Protein AF-A0A844WW85-F1 (afdb_monomer_lite)

Foldseek 3Di:
DPPPVLVVVLVVLVVLVVVLLVCVLCLVCCVVCVVDDPVVSVVVNVVSVVVSVVCCPPPSNVVVVVCCVVPNDQPVVLVVLLVVLQVQLVCLVPVPDCCVVVVDDPVCSVVSNSVSSVSSVVSVVVRVVVVVVVVVVVVVD

Radius of gyration: 18.21 Å; chains: 1; bounding box: 42×26×52 Å

Sequence (141 aa):
MAEHPNLYKFWIWTIFWWLMLFGRGISWGRDFFPEVPRFYYKIIASFLIALPILSIFLPTIRQEIVRRYKFEKIPVWHIFLAFLFLGIADIAEHRRIGHELLVITRDRKDLIEELMEIPCLLCLALTTFYMQKNEQKKENL

pLDDT: mean 81.4, std 11.29, range [45.72, 92.75]

Structure (mmCIF, N/CA/C/O backbone):
data_AF-A0A844WW85-F1
#
_entry.id   AF-A0A844WW85-F1
#
loop_
_atom_site.group_PDB
_atom_site.id
_atom_site.type_s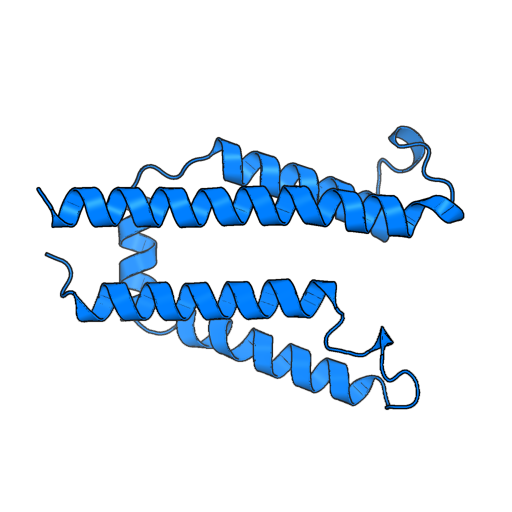ymbol
_atom_site.label_atom_id
_atom_site.label_alt_id
_atom_site.label_comp_id
_atom_site.label_asym_id
_atom_site.label_entity_id
_atom_site.label_seq_id
_atom_site.pdbx_PDB_ins_code
_atom_site.Cartn_x
_atom_site.Cartn_y
_atom_site.Cartn_z
_atom_site.occupancy
_atom_site.B_iso_or_equiv
_atom_site.auth_seq_id
_atom_site.auth_comp_id
_atom_site.auth_asym_id
_atom_site.auth_atom_id
_atom_site.pdbx_PDB_model_num
ATOM 1 N N . MET A 1 1 ? -14.712 -1.862 24.976 1.00 45.72 1 MET A N 1
ATOM 2 C CA . MET A 1 1 ? -13.361 -1.315 24.746 1.00 45.72 1 MET A CA 1
ATOM 3 C C . MET A 1 1 ? -12.581 -2.384 24.010 1.00 45.72 1 MET A C 1
ATOM 5 O O . MET A 1 1 ? -12.500 -3.485 24.535 1.00 45.72 1 MET A O 1
ATOM 9 N N . ALA A 1 2 ? -12.126 -2.137 22.779 1.00 51.62 2 ALA A N 1
ATOM 10 C CA . ALA A 1 2 ? -11.165 -3.053 22.168 1.00 51.62 2 ALA A CA 1
ATOM 11 C C . ALA A 1 2 ? -9.932 -3.053 23.077 1.00 51.62 2 ALA A C 1
ATOM 13 O O . ALA A 1 2 ? -9.466 -1.979 23.448 1.00 51.62 2 ALA A O 1
ATOM 14 N N . GLU A 1 3 ? -9.466 -4.221 23.516 1.00 60.56 3 GLU A N 1
ATOM 15 C CA . GLU A 1 3 ? -8.242 -4.291 24.311 1.00 60.56 3 GLU A CA 1
ATOM 16 C C . GLU A 1 3 ? -7.126 -3.587 23.521 1.00 60.56 3 GLU A C 1
ATOM 18 O O . GLU A 1 3 ? -6.813 -4.012 22.407 1.00 60.56 3 GLU A O 1
ATOM 23 N N . HIS A 1 4 ? -6.543 -2.513 24.070 1.00 62.62 4 HIS A N 1
ATOM 24 C CA . HIS A 1 4 ? -5.432 -1.747 23.479 1.00 62.62 4 HIS A CA 1
ATOM 25 C C . HIS A 1 4 ? -4.385 -2.579 22.697 1.00 62.62 4 HIS A C 1
ATOM 27 O O . HIS A 1 4 ? -3.977 -2.138 21.617 1.00 62.62 4 HIS A O 1
ATOM 33 N N . PRO A 1 5 ? -3.959 -3.788 23.136 1.00 67.00 5 PRO A N 1
ATOM 34 C CA . PRO A 1 5 ? -3.046 -4.629 22.352 1.00 67.00 5 PRO A CA 1
ATOM 35 C C . PRO A 1 5 ? -3.540 -5.005 20.944 1.00 67.00 5 PRO A C 1
ATOM 37 O O . PRO A 1 5 ? -2.719 -5.211 20.050 1.00 67.00 5 PRO A O 1
ATOM 40 N N . ASN A 1 6 ? -4.850 -5.099 20.709 1.00 77.00 6 ASN A N 1
ATOM 41 C CA . ASN A 1 6 ? -5.409 -5.468 19.404 1.00 77.00 6 ASN A CA 1
ATOM 42 C C . ASN A 1 6 ? -5.351 -4.308 18.398 1.00 77.00 6 ASN A C 1
ATOM 44 O O . ASN A 1 6 ? -5.116 -4.540 17.210 1.00 77.00 6 ASN A O 1
ATOM 48 N N . LEU A 1 7 ? -5.461 -3.066 18.880 1.00 80.56 7 LEU A N 1
ATOM 49 C CA . LEU A 1 7 ? -5.313 -1.860 18.063 1.00 80.56 7 LEU A CA 1
ATOM 50 C C . LEU A 1 7 ? -3.877 -1.698 17.561 1.00 80.56 7 LEU A C 1
ATOM 52 O O . LEU A 1 7 ? -3.651 -1.501 16.369 1.00 80.56 7 LEU A O 1
ATOM 56 N N . TYR A 1 8 ? -2.895 -1.856 18.451 1.00 84.75 8 TYR A N 1
ATOM 57 C CA . TYR A 1 8 ? -1.481 -1.754 18.084 1.00 84.75 8 TYR A CA 1
ATOM 58 C C . TYR A 1 8 ? -1.075 -2.809 17.043 1.00 84.75 8 TYR A C 1
ATOM 60 O O . TYR A 1 8 ? -0.402 -2.491 16.062 1.00 84.75 8 TYR A O 1
ATOM 68 N N . LYS A 1 9 ? -1.561 -4.051 17.191 1.00 87.69 9 LYS A N 1
ATOM 69 C CA . LYS A 1 9 ? -1.347 -5.127 16.206 1.00 87.69 9 LYS A CA 1
ATOM 70 C C . LYS A 1 9 ? -1.904 -4.771 14.824 1.00 87.69 9 LYS A C 1
ATOM 72 O O . LYS A 1 9 ? -1.250 -5.046 13.82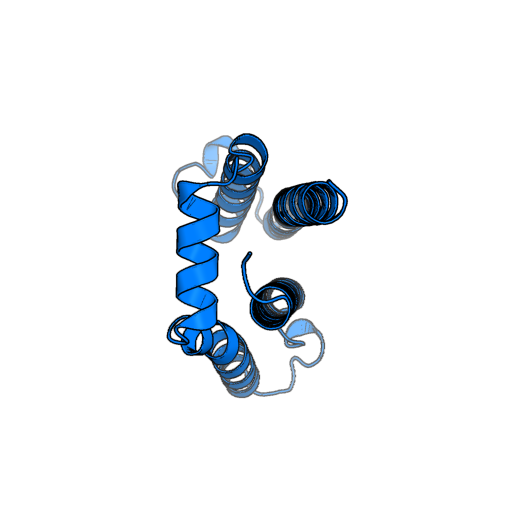0 1.00 87.69 9 LYS A O 1
ATOM 77 N N . PHE A 1 10 ? -3.077 -4.138 14.762 1.00 89.75 10 PHE A N 1
ATOM 78 C CA . PHE A 1 10 ? -3.671 -3.678 13.504 1.00 89.75 10 PHE A CA 1
ATOM 79 C C . PHE A 1 10 ? -2.845 -2.568 12.833 1.00 89.75 10 PHE A C 1
ATOM 81 O O . PHE A 1 10 ? -2.639 -2.593 11.618 1.00 89.75 10 PHE A O 1
ATOM 88 N N . TRP A 1 11 ? -2.320 -1.614 13.603 1.00 90.69 11 TRP A N 1
ATOM 89 C CA . TRP A 1 11 ? -1.488 -0.543 13.050 1.00 90.69 11 TRP A CA 1
ATOM 90 C C . TRP A 1 11 ? -0.107 -1.028 12.611 1.00 90.69 11 TRP A C 1
ATOM 92 O O . TRP A 1 11 ? 0.352 -0.619 11.548 1.00 90.69 11 TRP A O 1
ATOM 102 N N . ILE A 1 12 ? 0.514 -1.971 13.331 1.00 90.06 12 ILE A N 1
ATOM 103 C CA . ILE A 1 12 ? 1.720 -2.663 12.843 1.00 90.06 12 ILE A CA 1
ATOM 104 C C . ILE A 1 12 ? 1.432 -3.354 11.510 1.00 90.06 12 ILE A C 1
ATOM 106 O O . ILE A 1 12 ? 2.190 -3.202 10.554 1.00 90.06 12 ILE A O 1
ATOM 110 N N . TRP A 1 13 ? 0.324 -4.090 11.424 1.00 92.00 13 TRP A N 1
ATOM 111 C CA . TRP A 1 13 ? -0.094 -4.734 10.181 1.00 92.00 13 TRP A CA 1
ATOM 112 C C . TRP A 1 13 ? -0.281 -3.718 9.043 1.00 92.00 13 TRP A C 1
ATOM 114 O O . TRP A 1 13 ? 0.173 -3.948 7.924 1.00 92.00 13 TRP A O 1
ATOM 124 N N . THR A 1 14 ? -0.853 -2.550 9.338 1.00 90.81 14 THR A N 1
ATOM 125 C CA . THR A 1 14 ? -0.991 -1.444 8.378 1.00 90.81 14 THR A CA 1
ATOM 126 C C . THR A 1 14 ? 0.370 -0.889 7.932 1.00 90.81 14 THR A C 1
ATOM 128 O O . THR A 1 14 ? 0.556 -0.602 6.751 1.00 90.81 14 THR A O 1
ATOM 131 N N . ILE A 1 15 ? 1.357 -0.788 8.829 1.00 90.38 15 ILE A N 1
ATOM 132 C CA . ILE A 1 15 ? 2.731 -0.379 8.482 1.00 90.38 15 ILE A CA 1
ATOM 133 C C . ILE A 1 15 ? 3.379 -1.383 7.517 1.00 90.38 15 ILE A C 1
ATOM 135 O O . ILE A 1 15 ? 4.051 -0.970 6.573 1.00 90.38 15 ILE A O 1
ATOM 139 N N . PHE A 1 16 ? 3.148 -2.689 7.694 1.00 90.25 16 PHE 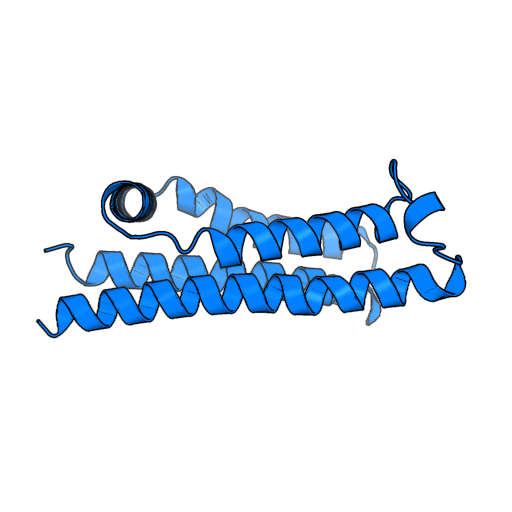A N 1
ATOM 140 C CA . PHE A 1 16 ? 3.638 -3.701 6.749 1.00 90.25 16 PHE A CA 1
ATOM 141 C C . PHE A 1 16 ? 3.042 -3.529 5.345 1.00 90.25 16 PHE A C 1
ATOM 143 O O . PHE A 1 16 ? 3.773 -3.663 4.363 1.00 90.25 16 PHE A O 1
ATOM 150 N N . TRP A 1 17 ? 1.759 -3.167 5.231 1.00 90.38 17 TRP A N 1
ATOM 151 C CA . TRP A 1 17 ? 1.165 -2.803 3.937 1.00 90.38 17 TRP A CA 1
ATOM 152 C C . TRP A 1 17 ? 1.842 -1.585 3.312 1.00 90.38 17 TRP A C 1
ATOM 154 O O . TRP A 1 17 ? 2.127 -1.599 2.117 1.00 90.38 17 TRP A O 1
ATOM 164 N N . TRP A 1 18 ? 2.153 -0.559 4.104 1.00 89.69 18 TRP A N 1
ATOM 165 C CA . TRP A 1 18 ? 2.884 0.610 3.614 1.00 89.69 18 TRP A CA 1
ATOM 166 C C . TRP A 1 18 ? 4.281 0.260 3.112 1.00 89.69 18 TRP A C 1
ATOM 168 O O . TRP A 1 18 ? 4.640 0.659 2.007 1.00 89.69 18 TRP A O 1
ATOM 178 N N . LEU A 1 19 ? 5.045 -0.529 3.870 1.00 86.44 19 LEU A N 1
ATOM 179 C CA . LEU A 1 19 ? 6.372 -0.990 3.455 1.00 86.44 19 LEU A CA 1
ATOM 180 C C . LEU A 1 19 ? 6.299 -1.755 2.126 1.00 86.44 19 LEU A C 1
ATOM 182 O O . LEU A 1 19 ? 7.114 -1.531 1.231 1.00 86.44 19 LEU A O 1
ATOM 186 N N . MET A 1 20 ? 5.281 -2.602 1.969 1.00 85.50 20 MET A N 1
ATOM 187 C CA . MET A 1 20 ? 5.020 -3.333 0.732 1.00 85.50 20 MET A CA 1
ATOM 188 C C . MET A 1 20 ? 4.698 -2.402 -0.451 1.00 85.50 20 MET A C 1
ATOM 190 O O . MET A 1 20 ? 5.230 -2.600 -1.543 1.00 85.50 20 MET A O 1
ATOM 194 N N . LEU A 1 21 ? 3.870 -1.373 -0.244 1.00 84.19 21 LEU A N 1
ATOM 195 C CA . LEU A 1 21 ? 3.535 -0.387 -1.279 1.00 84.19 21 LEU A CA 1
ATOM 196 C C . LEU A 1 21 ? 4.753 0.444 -1.703 1.00 84.19 21 LEU A C 1
ATOM 198 O O . LEU A 1 21 ? 4.972 0.623 -2.900 1.00 84.19 21 LEU A O 1
ATOM 202 N N . PHE A 1 22 ? 5.575 0.889 -0.749 1.00 81.06 22 PHE A N 1
ATOM 203 C CA . PHE A 1 22 ? 6.822 1.602 -1.043 1.00 81.06 22 PHE A CA 1
ATOM 204 C C . PHE A 1 22 ? 7.811 0.736 -1.824 1.00 81.06 22 PHE A C 1
ATOM 206 O O . PHE A 1 22 ? 8.424 1.203 -2.781 1.00 81.06 22 PHE A O 1
ATOM 213 N N . GLY A 1 23 ? 7.933 -0.542 -1.463 1.00 77.69 23 GLY A N 1
ATOM 214 C CA . GLY A 1 23 ? 8.806 -1.479 -2.163 1.00 77.69 23 GLY A CA 1
ATOM 215 C C . GLY A 1 23 ? 8.421 -1.719 -3.623 1.00 77.69 23 GLY A C 1
ATOM 216 O O . GLY A 1 23 ? 9.306 -1.906 -4.460 1.00 77.69 23 GLY A O 1
ATOM 217 N N . ARG A 1 24 ? 7.122 -1.653 -3.953 1.00 76.25 24 ARG A N 1
ATOM 218 C CA . ARG A 1 24 ? 6.646 -1.716 -5.343 1.00 76.25 24 ARG A CA 1
ATOM 219 C C . ARG A 1 24 ? 7.169 -0.539 -6.172 1.00 76.25 24 ARG A C 1
ATOM 221 O O . ARG A 1 24 ? 7.655 -0.778 -7.271 1.00 76.25 24 ARG A O 1
ATOM 228 N N . GLY A 1 25 ? 7.124 0.680 -5.629 1.00 66.06 25 GLY A N 1
ATOM 229 C CA . GLY A 1 25 ? 7.553 1.895 -6.336 1.00 66.06 25 GLY A CA 1
ATOM 230 C C . GLY A 1 25 ? 9.048 1.926 -6.681 1.00 66.06 25 GLY A C 1
ATOM 231 O O . GLY A 1 25 ? 9.433 2.522 -7.673 1.00 66.06 25 GLY A O 1
ATOM 232 N N . ILE A 1 26 ? 9.897 1.231 -5.915 1.00 67.94 26 ILE A N 1
ATOM 233 C CA . ILE A 1 26 ? 11.341 1.084 -6.208 1.00 67.94 26 ILE A CA 1
ATOM 234 C C . ILE A 1 26 ? 11.686 -0.258 -6.877 1.00 67.94 26 ILE A C 1
ATOM 236 O O . ILE A 1 26 ? 12.845 -0.688 -6.876 1.00 67.94 26 ILE A O 1
ATOM 240 N N . SER A 1 27 ? 10.664 -0.985 -7.342 1.00 72.44 27 SER A N 1
ATOM 241 C CA . SER A 1 27 ? 10.752 -2.345 -7.879 1.00 72.44 27 SER A CA 1
ATOM 242 C C . SER A 1 27 ? 11.644 -3.287 -7.046 1.00 72.44 27 SER A C 1
ATOM 244 O O . SER A 1 27 ? 12.382 -4.117 -7.589 1.00 72.44 27 SER A O 1
ATOM 246 N N . TRP A 1 28 ? 11.601 -3.159 -5.718 1.00 78.31 28 TRP A N 1
ATOM 247 C CA . TRP A 1 28 ? 12.397 -3.950 -4.772 1.00 78.31 28 TRP A CA 1
ATOM 248 C C . TRP A 1 28 ? 13.915 -3.937 -5.022 1.00 78.31 28 TRP A C 1
ATOM 250 O O . TRP A 1 28 ? 14.603 -4.905 -4.705 1.00 78.31 28 TRP A O 1
ATOM 260 N N . GLY A 1 29 ? 14.452 -2.858 -5.597 1.00 76.12 29 GLY A N 1
ATOM 261 C CA . GLY A 1 29 ? 15.886 -2.741 -5.872 1.00 76.12 29 GLY A CA 1
ATOM 262 C C . GLY A 1 29 ? 16.326 -3.314 -7.223 1.00 76.12 29 GLY A C 1
ATOM 263 O O . GLY A 1 29 ? 17.519 -3.295 -7.523 1.00 76.12 29 GLY A O 1
ATOM 264 N N . ARG A 1 30 ? 15.390 -3.809 -8.045 1.00 81.38 30 ARG A N 1
ATOM 265 C CA . ARG A 1 30 ? 15.670 -4.344 -9.391 1.00 81.38 30 ARG A CA 1
ATOM 266 C C . ARG A 1 30 ? 16.394 -3.329 -10.265 1.00 81.38 30 ARG A C 1
ATOM 268 O O . ARG A 1 30 ? 17.347 -3.682 -10.950 1.00 81.38 30 ARG A O 1
ATOM 275 N N . ASP A 1 31 ? 15.947 -2.082 -10.219 1.00 80.12 31 ASP A N 1
ATOM 276 C CA . ASP A 1 31 ? 16.452 -1.042 -11.114 1.00 80.12 31 ASP A CA 1
ATOM 277 C C . ASP A 1 31 ? 17.844 -0.539 -10.679 1.00 80.12 31 ASP A C 1
ATOM 279 O O . ASP A 1 31 ? 18.578 0.025 -11.483 1.00 80.12 31 ASP A O 1
ATOM 283 N N . PHE A 1 32 ? 18.257 -0.832 -9.439 1.00 82.56 32 PHE A N 1
ATOM 284 C CA . PHE A 1 32 ? 19.585 -0.505 -8.905 1.00 82.56 32 PHE A CA 1
ATOM 285 C C . PHE A 1 32 ? 20.625 -1.610 -9.131 1.00 82.56 32 PHE A C 1
ATOM 287 O O . PHE A 1 32 ? 21.818 -1.326 -9.195 1.00 82.56 32 PHE A O 1
ATOM 294 N N . PHE A 1 33 ? 20.192 -2.867 -9.254 1.00 85.06 33 PHE A N 1
ATOM 295 C CA . PHE A 1 33 ? 21.075 -4.027 -9.415 1.00 85.06 33 PHE A CA 1
ATOM 296 C C . PHE A 1 33 ? 20.624 -4.901 -10.602 1.00 85.06 33 PHE A C 1
ATOM 298 O O . PHE A 1 33 ? 20.209 -6.048 -10.417 1.00 85.06 33 PHE A O 1
ATOM 305 N N . PRO A 1 34 ? 20.713 -4.387 -11.842 1.00 82.44 34 PRO A N 1
ATOM 306 C CA . PRO A 1 34 ? 20.204 -5.074 -13.033 1.00 82.44 34 PRO A CA 1
ATOM 307 C C . PRO A 1 34 ? 20.946 -6.382 -13.359 1.00 82.44 34 PRO A C 1
ATOM 309 O O . PRO A 1 34 ? 20.400 -7.245 -14.044 1.00 82.44 34 PRO A O 1
ATOM 312 N N . GLU A 1 35 ? 22.167 -6.535 -12.846 1.00 88.25 35 GLU A N 1
ATOM 313 C CA . GLU A 1 35 ? 23.030 -7.714 -12.995 1.00 88.25 35 GLU A CA 1
ATOM 314 C C . GLU A 1 35 ? 22.459 -8.963 -12.291 1.00 88.25 35 GLU A C 1
ATOM 316 O O . GLU A 1 35 ? 22.783 -10.100 -12.639 1.00 88.25 35 GLU A O 1
ATOM 321 N N . VAL A 1 36 ? 21.610 -8.777 -11.272 1.00 88.06 36 VAL A N 1
ATOM 322 C CA . VAL A 1 36 ? 21.085 -9.875 -10.453 1.00 88.06 36 VAL A CA 1
ATOM 323 C C . VAL A 1 36 ? 19.896 -10.543 -11.158 1.00 88.06 36 VAL A C 1
ATOM 325 O O . VAL A 1 36 ? 18.994 -9.860 -11.655 1.00 88.06 36 VAL A O 1
ATOM 328 N N . PRO A 1 37 ? 19.807 -11.888 -11.166 1.00 89.38 37 PRO A N 1
ATOM 329 C CA . PRO A 1 37 ? 18.698 -12.584 -11.804 1.00 89.38 37 PRO A CA 1
ATOM 330 C C . PRO A 1 37 ? 17.324 -12.137 -11.288 1.00 89.38 37 PRO A C 1
ATOM 332 O O . PRO A 1 37 ? 17.047 -12.136 -10.087 1.00 89.38 37 PRO A O 1
ATOM 335 N N . ARG A 1 38 ? 16.403 -11.865 -12.223 1.00 83.44 38 ARG A N 1
ATOM 336 C CA . ARG A 1 38 ? 15.030 -11.387 -11.945 1.00 83.44 38 ARG A CA 1
ATOM 337 C C . ARG A 1 38 ? 14.250 -12.256 -10.953 1.00 83.44 38 ARG A C 1
ATOM 339 O O . ARG A 1 38 ? 13.322 -11.777 -10.306 1.00 83.44 38 ARG A O 1
ATOM 346 N N . PHE A 1 39 ? 14.591 -13.538 -10.863 1.00 87.94 39 PHE A N 1
ATOM 347 C CA . PHE A 1 39 ? 13.944 -14.490 -9.968 1.00 87.94 39 PHE A CA 1
ATOM 348 C C . PHE A 1 39 ? 14.100 -14.116 -8.484 1.00 87.94 39 PHE A C 1
ATOM 350 O O . PHE A 1 39 ? 13.142 -14.272 -7.730 1.00 87.94 39 PHE A O 1
ATOM 357 N N . TYR A 1 40 ? 15.234 -13.534 -8.076 1.00 88.50 40 TYR A N 1
ATOM 358 C CA . TYR A 1 40 ? 15.449 -13.110 -6.687 1.00 88.50 40 TYR A CA 1
ATOM 359 C C . TYR A 1 40 ? 14.469 -12.013 -6.260 1.00 88.50 40 TYR A C 1
ATOM 361 O O . TYR A 1 40 ? 13.824 -12.139 -5.222 1.00 88.50 40 TYR A O 1
ATOM 369 N N . TYR A 1 41 ? 14.265 -10.990 -7.094 1.00 86.19 41 TYR A N 1
ATOM 370 C CA . TYR A 1 41 ? 13.294 -9.924 -6.817 1.00 86.19 41 TYR A CA 1
ATOM 371 C C . TYR A 1 41 ? 11.862 -10.446 -6.730 1.00 86.19 41 TYR A C 1
ATOM 373 O O . TYR A 1 41 ? 11.091 -9.987 -5.892 1.00 86.19 41 TYR A O 1
ATOM 381 N N . LYS A 1 42 ? 11.508 -11.443 -7.553 1.00 84.81 42 LYS A N 1
ATOM 382 C CA . LYS A 1 42 ? 10.195 -12.099 -7.477 1.00 84.81 42 LYS A CA 1
ATOM 383 C C . LYS A 1 42 ? 10.011 -12.842 -6.158 1.00 84.81 42 LYS A C 1
ATOM 385 O O . LYS A 1 42 ? 8.942 -12.745 -5.566 1.00 84.81 42 LYS A O 1
ATOM 390 N N . ILE A 1 43 ? 11.040 -13.551 -5.689 1.00 88.88 43 ILE A N 1
ATOM 391 C CA . ILE A 1 43 ? 11.016 -14.223 -4.386 1.00 88.88 43 ILE A CA 1
ATOM 392 C C . ILE A 1 43 ? 10.843 -13.194 -3.267 1.00 88.88 43 ILE A C 1
ATOM 394 O O . ILE A 1 43 ? 9.931 -13.337 -2.457 1.00 88.88 43 ILE A O 1
ATOM 398 N N . ILE A 1 44 ? 11.668 -12.144 -3.246 1.00 86.81 44 ILE A N 1
ATOM 399 C CA . ILE A 1 44 ? 11.616 -11.088 -2.224 1.00 86.81 44 ILE A CA 1
ATOM 400 C C . ILE A 1 44 ? 10.224 -10.449 -2.192 1.00 86.81 44 ILE A C 1
ATOM 402 O O . ILE A 1 44 ? 9.589 -10.416 -1.139 1.00 86.81 44 ILE A O 1
ATOM 406 N N . ALA A 1 45 ? 9.713 -10.024 -3.350 1.00 84.56 45 ALA A N 1
ATOM 407 C CA . ALA A 1 45 ? 8.375 -9.455 -3.466 1.00 84.56 45 ALA A CA 1
ATOM 408 C C . ALA A 1 45 ? 7.299 -10.437 -2.976 1.00 84.56 45 ALA A C 1
ATOM 410 O O . ALA A 1 45 ? 6.422 -10.055 -2.205 1.00 84.56 45 ALA A O 1
ATOM 411 N N . SER A 1 46 ? 7.387 -11.713 -3.365 1.00 87.38 46 SER A N 1
ATOM 412 C CA . SER A 1 46 ? 6.430 -12.742 -2.952 1.00 87.38 46 SER A CA 1
ATOM 413 C C . SER A 1 46 ? 6.421 -12.949 -1.439 1.00 87.38 46 SER A C 1
ATOM 415 O O . SER A 1 46 ? 5.346 -13.040 -0.851 1.00 87.38 46 SER A O 1
ATOM 417 N N . PHE A 1 47 ? 7.587 -13.009 -0.791 1.00 88.44 47 PHE A N 1
ATOM 418 C CA . PHE A 1 47 ? 7.672 -13.147 0.665 1.00 88.44 47 PHE A CA 1
ATOM 419 C C . PHE A 1 47 ? 7.132 -11.911 1.389 1.00 88.44 47 PHE A C 1
ATOM 421 O O . PHE A 1 47 ? 6.387 -12.041 2.362 1.00 88.44 47 PHE A O 1
ATOM 428 N N . LEU A 1 48 ? 7.457 -10.716 0.894 1.00 86.62 48 LEU A N 1
ATOM 429 C CA . LEU A 1 48 ? 7.013 -9.460 1.495 1.00 86.62 48 LEU A CA 1
ATOM 430 C C . LEU A 1 48 ? 5.508 -9.239 1.356 1.00 86.62 48 LEU A C 1
ATOM 432 O O . LEU A 1 48 ? 4.901 -8.716 2.282 1.00 86.62 48 LEU A O 1
ATOM 436 N N . ILE A 1 49 ? 4.901 -9.687 0.255 1.00 86.38 49 ILE A N 1
ATOM 437 C CA . ILE A 1 49 ? 3.445 -9.680 0.062 1.00 86.38 49 ILE A CA 1
ATOM 438 C C . ILE A 1 49 ? 2.771 -10.783 0.897 1.00 86.38 49 ILE A C 1
ATOM 440 O O . ILE A 1 49 ? 1.680 -10.583 1.433 1.00 86.38 49 ILE A O 1
ATOM 444 N N . ALA A 1 50 ? 3.407 -11.947 1.057 1.00 88.88 50 ALA A N 1
ATOM 445 C CA . ALA A 1 50 ? 2.835 -13.055 1.820 1.00 88.88 50 ALA A CA 1
ATOM 446 C C . ALA A 1 50 ? 2.631 -12.709 3.304 1.00 88.88 50 ALA A C 1
ATOM 448 O O . ALA A 1 50 ? 1.618 -13.095 3.878 1.00 88.88 50 ALA A O 1
ATOM 449 N N . LEU A 1 51 ? 3.540 -11.954 3.925 1.00 87.56 51 LEU A N 1
ATOM 450 C CA . LEU A 1 51 ? 3.446 -11.533 5.332 1.00 87.56 51 LEU A CA 1
ATOM 451 C C . LEU A 1 51 ? 2.121 -10.807 5.684 1.00 87.56 51 LEU A C 1
ATOM 453 O O . LEU A 1 51 ? 1.389 -11.284 6.563 1.00 87.56 51 LEU A O 1
ATOM 457 N N . PRO A 1 52 ? 1.756 -9.686 5.028 1.00 88.31 52 PRO A N 1
ATOM 458 C CA . PRO A 1 52 ? 0.502 -8.985 5.286 1.00 88.31 52 PRO A CA 1
ATOM 459 C C . PRO A 1 52 ? -0.735 -9.786 4.850 1.00 88.31 52 PRO A C 1
ATOM 461 O O . PRO A 1 52 ? -1.783 -9.667 5.486 1.00 88.31 52 PRO A O 1
ATOM 464 N N . ILE A 1 53 ? -0.626 -10.637 3.820 1.00 89.44 53 ILE A N 1
ATOM 465 C CA . ILE A 1 53 ? -1.731 -11.505 3.383 1.00 89.44 53 ILE A CA 1
ATOM 466 C C . ILE A 1 53 ? -2.013 -12.602 4.412 1.00 89.44 53 ILE A C 1
ATOM 468 O O . ILE A 1 53 ? -3.157 -12.788 4.820 1.00 89.44 53 ILE A O 1
ATOM 472 N N . LEU A 1 54 ? -0.988 -13.319 4.870 1.00 90.00 54 LEU A N 1
ATOM 473 C CA . LEU A 1 54 ? -1.146 -14.398 5.846 1.00 90.00 54 LEU A CA 1
ATOM 474 C C . LEU A 1 54 ? -1.668 -13.871 7.186 1.00 90.00 54 LEU A C 1
ATOM 476 O O . LEU A 1 54 ? -2.484 -14.513 7.845 1.00 90.00 54 LEU A O 1
ATOM 480 N N . SER A 1 55 ? -1.258 -12.666 7.574 1.00 87.25 55 SER A N 1
ATOM 481 C CA . SER A 1 55 ? -1.737 -12.030 8.803 1.00 87.25 55 SER A CA 1
ATOM 482 C C . SER A 1 55 ? -3.204 -11.583 8.746 1.00 87.25 55 SER A C 1
ATOM 484 O O . SER A 1 55 ? -3.801 -11.409 9.808 1.00 87.25 55 SER A O 1
ATOM 486 N N . ILE A 1 56 ? -3.847 -11.513 7.568 1.00 88.06 56 ILE A N 1
ATOM 487 C CA . ILE A 1 56 ? -5.312 -11.340 7.471 1.00 88.06 56 ILE A CA 1
ATOM 488 C C . ILE A 1 56 ? -6.056 -12.524 8.095 1.00 88.06 56 ILE A C 1
ATOM 490 O O . ILE A 1 56 ? -7.166 -12.348 8.587 1.00 88.06 56 ILE A O 1
ATOM 494 N N . PHE A 1 57 ? -5.477 -13.728 8.135 1.00 89.81 57 PHE A N 1
ATOM 495 C CA . PHE A 1 57 ? -6.138 -14.878 8.758 1.00 89.81 57 PHE A CA 1
ATOM 496 C C . PHE A 1 57 ? -6.153 -14.807 10.292 1.00 89.81 57 PHE A C 1
ATOM 498 O O . PHE A 1 57 ? -6.921 -15.535 10.926 1.00 89.81 57 PHE A O 1
ATOM 505 N N . LEU A 1 58 ? -5.372 -13.906 10.901 1.00 89.81 58 LEU A N 1
ATOM 506 C CA . LEU A 1 58 ? -5.360 -13.726 12.348 1.00 89.81 58 LEU A CA 1
ATOM 507 C C . LEU A 1 58 ? -6.698 -13.135 12.827 1.00 89.81 58 LEU A C 1
ATOM 509 O O . LEU A 1 58 ? -7.132 -12.093 12.321 1.00 89.81 58 LEU A O 1
ATOM 513 N N . PRO A 1 59 ? -7.346 -13.735 13.845 1.00 87.50 59 PRO A N 1
ATOM 514 C CA . PRO A 1 59 ? -8.654 -13.287 14.319 1.00 87.50 59 PRO A CA 1
ATOM 515 C C . PRO A 1 59 ? -8.626 -11.835 14.809 1.00 87.50 59 PRO A C 1
ATOM 517 O O . PRO A 1 59 ? -9.573 -11.098 14.551 1.00 87.50 59 PRO A O 1
ATOM 520 N N . THR A 1 60 ? -7.521 -11.399 15.420 1.00 87.62 60 THR A N 1
ATOM 521 C CA . THR A 1 60 ? -7.317 -10.013 15.860 1.00 87.62 60 THR A CA 1
ATOM 522 C C . THR A 1 60 ? -7.448 -9.011 14.711 1.00 87.62 60 THR A C 1
ATOM 524 O O . THR A 1 60 ? -8.176 -8.031 14.831 1.00 87.62 60 THR A O 1
ATOM 527 N N . ILE A 1 61 ? -6.793 -9.273 13.574 1.00 88.75 61 ILE A N 1
ATOM 528 C CA . ILE A 1 61 ? -6.826 -8.377 12.410 1.00 88.75 61 ILE A CA 1
ATOM 529 C C . ILE A 1 61 ? -8.225 -8.377 11.790 1.00 88.75 61 ILE A C 1
ATOM 531 O O . ILE A 1 61 ? -8.780 -7.317 11.510 1.00 88.75 61 ILE A O 1
ATOM 535 N N . ARG A 1 62 ? -8.853 -9.551 11.647 1.00 88.75 62 ARG A N 1
ATOM 536 C CA . ARG A 1 62 ? -10.209 -9.667 11.081 1.00 88.75 62 ARG A CA 1
ATOM 537 C C . ARG A 1 62 ? -11.259 -8.938 11.906 1.00 88.75 62 ARG A C 1
ATOM 539 O O . ARG A 1 62 ? -12.114 -8.264 11.338 1.00 88.75 62 ARG A O 1
ATOM 546 N N . GLN A 1 63 ? -11.210 -9.080 13.228 1.00 89.19 63 GLN A N 1
ATOM 547 C CA . GLN A 1 63 ? -12.133 -8.399 14.133 1.00 89.19 63 GLN A CA 1
ATOM 548 C C . GLN A 1 63 ? -11.994 -6.881 14.010 1.00 89.19 63 GLN A C 1
ATOM 550 O O . GLN A 1 63 ? -13.001 -6.187 13.887 1.00 89.19 63 GLN A O 1
ATOM 555 N N . GLU A 1 64 ? -10.761 -6.379 13.947 1.00 88.12 64 GLU A N 1
ATOM 556 C CA . GLU A 1 64 ? -10.481 -4.954 13.778 1.00 88.12 64 GLU A CA 1
ATOM 557 C C . GLU A 1 64 ? -10.900 -4.411 12.400 1.00 88.12 64 GLU A C 1
ATOM 559 O O . GLU A 1 64 ? -11.436 -3.302 12.323 1.00 88.12 64 GLU A O 1
ATOM 564 N N . ILE A 1 65 ? -10.753 -5.197 11.327 1.00 87.50 65 ILE A N 1
ATOM 565 C CA . ILE A 1 65 ? -11.273 -4.856 9.991 1.00 87.50 65 ILE A CA 1
ATOM 566 C C . ILE A 1 65 ? -12.803 -4.760 10.022 1.00 87.50 65 ILE A C 1
ATOM 568 O O . ILE A 1 65 ? -13.372 -3.754 9.599 1.00 87.50 65 ILE A O 1
ATOM 572 N N . VAL A 1 66 ? -13.487 -5.782 10.550 1.00 89.00 66 VAL A N 1
ATOM 573 C CA . VAL A 1 66 ? -14.959 -5.814 10.610 1.00 89.00 66 VAL A CA 1
ATOM 574 C C . VAL A 1 66 ? -15.498 -4.697 11.503 1.00 89.00 66 VAL A C 1
ATOM 576 O O . VAL A 1 66 ? -16.501 -4.070 11.157 1.00 89.00 66 VAL A O 1
ATOM 579 N N . ARG A 1 67 ? -14.834 -4.412 12.630 1.00 87.69 67 ARG A N 1
ATOM 580 C CA . ARG A 1 67 ? -15.195 -3.305 13.521 1.00 87.69 67 ARG A CA 1
ATOM 581 C C . ARG A 1 67 ? -15.131 -1.973 12.779 1.00 87.69 67 ARG A C 1
ATOM 583 O O . ARG A 1 67 ? -16.105 -1.225 12.812 1.00 87.69 67 ARG A O 1
ATOM 590 N N . ARG A 1 68 ? -14.021 -1.682 12.095 1.00 86.06 68 ARG A N 1
ATOM 591 C CA . ARG A 1 68 ? -13.859 -0.427 11.342 1.00 86.06 68 ARG A CA 1
ATOM 592 C C . ARG A 1 68 ? -14.853 -0.325 10.192 1.00 86.06 68 ARG A C 1
ATOM 594 O O . ARG A 1 68 ? -15.469 0.718 10.024 1.00 86.06 68 ARG A O 1
ATOM 601 N N . TYR A 1 69 ? -15.089 -1.422 9.476 1.00 84.31 69 TYR A N 1
ATOM 602 C CA . TYR A 1 69 ? -16.075 -1.458 8.398 1.00 84.31 69 TYR A CA 1
ATOM 603 C C . TYR A 1 69 ? -17.502 -1.144 8.877 1.00 84.31 69 TYR A C 1
ATOM 605 O O . TYR A 1 69 ? -18.238 -0.441 8.194 1.00 84.31 69 TYR A O 1
ATOM 613 N N . LYS A 1 70 ? -17.898 -1.641 10.057 1.00 84.12 70 LYS A N 1
ATOM 614 C CA . LYS A 1 70 ? -19.254 -1.445 10.597 1.00 84.12 70 LYS A CA 1
ATOM 615 C C . LYS A 1 70 ? -19.448 -0.128 11.347 1.00 84.12 70 LYS A C 1
ATOM 617 O O . LYS A 1 70 ? -20.543 0.422 11.316 1.00 84.12 70 LYS A O 1
ATOM 622 N N . PHE A 1 71 ? -18.430 0.342 12.069 1.00 81.56 71 PHE A N 1
ATOM 623 C CA . PHE A 1 71 ? -18.591 1.399 13.076 1.00 81.56 71 PHE A CA 1
ATOM 624 C C . PHE A 1 71 ? -17.773 2.665 12.806 1.00 81.56 71 PHE A C 1
ATOM 626 O O . PHE A 1 71 ? -17.927 3.654 13.529 1.00 81.56 71 PHE A O 1
ATOM 633 N N . GLU A 1 72 ? -16.889 2.669 11.808 1.00 81.75 72 GLU A N 1
ATOM 634 C CA . GLU A 1 72 ? -16.109 3.854 11.460 1.00 81.75 72 GLU A CA 1
ATOM 635 C C . GLU A 1 72 ? -16.570 4.489 10.158 1.00 81.75 72 GLU A C 1
ATOM 637 O O . GLU A 1 72 ? -16.976 3.830 9.204 1.00 81.75 72 GLU A O 1
ATOM 642 N N . LYS A 1 73 ? -16.497 5.822 10.123 1.00 82.88 73 LYS A N 1
ATOM 643 C CA . LYS A 1 73 ? -16.735 6.579 8.902 1.00 82.88 73 LYS A CA 1
ATOM 644 C C . LYS A 1 73 ? -15.511 6.419 8.017 1.00 82.88 73 LYS A C 1
ATOM 646 O O . LYS A 1 73 ? -14.483 7.045 8.257 1.00 82.88 73 LYS A O 1
ATOM 651 N N . ILE A 1 74 ? -15.629 5.568 7.011 1.00 83.00 74 ILE A N 1
ATOM 652 C CA . ILE A 1 74 ? -14.604 5.410 5.988 1.00 83.00 74 ILE A CA 1
ATOM 653 C C . ILE A 1 74 ? -14.624 6.665 5.105 1.00 83.00 74 ILE A C 1
ATOM 655 O O . ILE A 1 74 ? -15.697 7.047 4.626 1.00 83.00 74 ILE A O 1
ATOM 659 N N . PRO A 1 75 ? -13.483 7.333 4.869 1.00 88.25 75 PRO A N 1
ATOM 660 C CA . PRO A 1 75 ? -13.470 8.538 4.064 1.00 88.25 75 PRO A CA 1
ATOM 661 C C . PRO A 1 75 ? -13.484 8.173 2.570 1.00 88.25 75 PRO A C 1
ATOM 663 O O . PRO A 1 75 ? -12.455 8.152 1.897 1.00 88.25 75 PRO A O 1
ATOM 666 N N . VAL A 1 76 ? -14.686 7.879 2.066 1.00 88.12 76 VAL A N 1
ATOM 667 C CA . VAL A 1 76 ? -14.948 7.340 0.719 1.00 88.12 76 VAL A CA 1
ATOM 668 C C . VAL A 1 76 ? -14.279 8.160 -0.386 1.00 88.12 76 VAL A C 1
ATOM 670 O O . VAL A 1 76 ? -13.772 7.584 -1.340 1.00 88.12 76 VAL A O 1
ATOM 673 N N . TRP A 1 77 ? -14.205 9.485 -0.235 1.00 89.81 77 TRP A N 1
ATOM 674 C CA . TRP A 1 77 ? -13.570 10.367 -1.217 1.00 89.81 77 TRP A CA 1
ATOM 675 C C . TRP A 1 77 ? -12.078 10.101 -1.416 1.00 89.81 77 TRP A C 1
ATOM 677 O O . TRP A 1 77 ? -11.628 10.057 -2.557 1.00 89.81 77 TRP A O 1
ATOM 687 N N . HIS A 1 78 ? -11.314 9.875 -0.343 1.00 90.06 78 HIS A N 1
ATOM 688 C CA . HIS A 1 78 ? -9.887 9.568 -0.475 1.00 90.06 78 HIS A CA 1
ATOM 689 C C . HIS A 1 78 ? -9.682 8.209 -1.145 1.00 90.06 78 HIS A C 1
ATOM 691 O O . HIS A 1 78 ? -8.807 8.064 -1.989 1.00 90.06 78 HIS A O 1
ATOM 697 N N . ILE A 1 79 ? -10.522 7.225 -0.819 1.00 88.94 79 ILE A N 1
ATOM 698 C CA . ILE A 1 79 ? -10.460 5.896 -1.436 1.00 88.94 79 ILE A CA 1
ATOM 699 C C . ILE A 1 79 ? -10.821 5.973 -2.919 1.00 88.94 79 ILE A C 1
ATOM 701 O O . ILE A 1 79 ? -10.106 5.424 -3.750 1.00 88.94 79 ILE A O 1
ATOM 705 N N . PHE A 1 80 ? -11.893 6.686 -3.263 1.00 92.38 80 PHE A N 1
ATOM 706 C CA . PHE A 1 80 ? -12.295 6.895 -4.650 1.00 92.38 80 PHE A CA 1
ATOM 707 C C . PHE A 1 80 ? -11.183 7.566 -5.463 1.00 92.38 80 PHE A C 1
ATOM 709 O O . PHE A 1 80 ? -10.839 7.083 -6.537 1.00 92.38 80 PHE A O 1
ATOM 716 N N . LEU A 1 81 ? -10.580 8.632 -4.929 1.00 92.12 81 LEU A N 1
ATOM 717 C CA . LEU A 1 81 ? -9.455 9.307 -5.573 1.00 92.12 81 LEU A CA 1
ATOM 718 C C . LEU A 1 81 ? -8.238 8.386 -5.707 1.00 92.12 81 LEU A C 1
ATOM 720 O O . LEU A 1 81 ? -7.635 8.352 -6.773 1.00 92.12 81 LEU A O 1
ATOM 724 N N . ALA A 1 82 ? -7.910 7.591 -4.685 1.00 92.25 82 ALA A N 1
ATOM 725 C CA . ALA A 1 82 ? -6.832 6.606 -4.774 1.00 92.25 82 ALA A CA 1
ATOM 726 C C . ALA A 1 82 ? -7.073 5.605 -5.916 1.00 92.25 82 ALA A C 1
ATOM 728 O O . ALA A 1 82 ? -6.177 5.374 -6.723 1.00 92.25 82 ALA A O 1
ATOM 729 N N . PHE A 1 83 ? -8.291 5.067 -6.039 1.00 90.62 83 PHE A N 1
ATOM 730 C CA . PHE A 1 83 ? -8.653 4.178 -7.148 1.00 90.62 83 PHE A CA 1
ATOM 731 C C . PHE A 1 83 ? -8.626 4.879 -8.506 1.00 90.62 83 PHE A C 1
ATOM 733 O O . PHE A 1 83 ? -8.209 4.270 -9.487 1.00 90.62 83 PHE A O 1
ATOM 740 N N . LEU A 1 84 ? -9.037 6.147 -8.575 1.00 91.31 84 LEU A N 1
ATOM 741 C CA . LEU A 1 84 ? -8.966 6.941 -9.798 1.00 91.31 84 LEU A CA 1
ATOM 742 C C . LEU A 1 84 ? -7.511 7.119 -10.252 1.00 91.31 84 LEU A C 1
ATOM 744 O O . LEU A 1 84 ? -7.191 6.828 -11.401 1.00 91.31 84 LEU A O 1
ATOM 748 N N . PHE A 1 85 ? -6.624 7.547 -9.350 1.00 90.19 85 PHE A N 1
ATOM 749 C CA . PHE A 1 85 ? -5.201 7.725 -9.640 1.00 90.19 85 PHE A CA 1
ATOM 750 C C . PHE A 1 85 ? -4.518 6.401 -10.002 1.00 90.19 85 PHE A C 1
ATOM 752 O O . PHE A 1 85 ? -3.782 6.346 -10.984 1.00 90.19 85 PHE A O 1
ATOM 759 N N . LEU A 1 86 ? -4.834 5.321 -9.279 1.00 87.69 86 LEU A N 1
ATOM 760 C CA . LEU A 1 86 ? -4.358 3.973 -9.593 1.00 87.69 86 LEU A CA 1
ATOM 761 C C . LEU A 1 86 ? -4.834 3.500 -10.972 1.00 87.69 86 LEU A C 1
ATOM 763 O O . LEU A 1 86 ? -4.056 2.927 -11.724 1.00 87.69 86 LEU A O 1
ATOM 767 N N . GLY A 1 87 ? -6.096 3.755 -11.322 1.00 84.62 87 GLY A N 1
ATOM 768 C CA . GLY A 1 87 ? -6.643 3.402 -12.629 1.00 84.62 87 GLY A CA 1
ATOM 769 C C . GLY A 1 87 ? -5.960 4.162 -13.764 1.00 84.62 87 GLY A C 1
ATOM 770 O O . GLY A 1 87 ? -5.681 3.580 -14.807 1.00 84.62 87 GLY A O 1
ATOM 771 N N . ILE A 1 88 ? -5.638 5.442 -13.562 1.00 83.69 88 ILE A N 1
ATOM 772 C CA . ILE A 1 88 ? -4.908 6.223 -14.567 1.00 83.69 88 ILE A CA 1
ATOM 773 C C . ILE A 1 88 ? -3.461 5.724 -14.703 1.00 83.69 88 ILE A C 1
ATOM 775 O O . ILE A 1 88 ? -2.983 5.609 -15.831 1.00 83.69 88 ILE A O 1
ATOM 779 N N . ALA A 1 89 ? -2.798 5.368 -13.596 1.00 83.62 89 ALA A N 1
ATOM 780 C CA . ALA A 1 89 ? -1.481 4.728 -13.631 1.00 83.62 89 ALA A CA 1
ATOM 781 C C . ALA A 1 89 ? -1.518 3.385 -14.396 1.00 83.62 89 ALA A C 1
ATOM 783 O O . ALA A 1 89 ? -0.708 3.181 -15.295 1.00 83.62 89 ALA A O 1
ATOM 784 N N . ASP A 1 90 ? -2.516 2.522 -14.150 1.00 81.25 90 ASP A N 1
ATOM 785 C CA . ASP A 1 90 ? -2.685 1.237 -14.862 1.00 81.25 90 ASP A CA 1
ATOM 786 C C . ASP A 1 90 ? -2.947 1.426 -16.368 1.00 81.25 90 ASP A C 1
ATOM 788 O O . ASP A 1 90 ? -2.381 0.720 -17.209 1.00 81.25 90 ASP A O 1
ATOM 792 N N . ILE A 1 91 ? -3.775 2.413 -16.735 1.00 79.19 91 ILE A N 1
ATOM 793 C CA . ILE A 1 91 ? -4.041 2.757 -18.141 1.00 79.19 91 ILE A CA 1
ATOM 794 C C . ILE A 1 91 ? -2.759 3.246 -18.828 1.00 79.19 91 ILE A C 1
ATOM 796 O O . ILE A 1 91 ? -2.506 2.864 -19.978 1.00 79.19 91 ILE A O 1
ATOM 800 N N . ALA A 1 92 ? -1.949 4.055 -18.136 1.00 74.69 92 ALA A N 1
ATOM 801 C CA . ALA A 1 92 ? -0.654 4.507 -18.632 1.00 74.69 92 ALA A CA 1
ATOM 802 C C . ALA A 1 92 ? 0.320 3.331 -18.812 1.00 74.69 92 ALA A C 1
ATOM 804 O O . ALA A 1 92 ? 0.932 3.218 -19.876 1.00 74.69 92 ALA A O 1
ATOM 805 N N . GLU A 1 93 ? 0.394 2.411 -17.844 1.00 70.19 93 GLU A N 1
ATOM 806 C CA . GLU A 1 93 ? 1.314 1.269 -17.848 1.00 70.19 93 GLU A CA 1
ATOM 807 C C . GLU A 1 93 ? 0.992 0.247 -18.964 1.00 70.19 93 GLU A C 1
ATOM 809 O O . GLU A 1 93 ? 1.868 -0.160 -19.739 1.00 70.19 93 GLU A O 1
ATOM 814 N N . HIS A 1 94 ? -0.276 -0.156 -19.089 1.00 66.44 94 HIS A N 1
ATOM 815 C CA . HIS A 1 94 ? -0.675 -1.327 -19.880 1.00 66.44 94 HIS A CA 1
ATOM 816 C C . HIS A 1 94 ? -1.322 -1.006 -21.241 1.00 66.44 94 HIS A C 1
ATOM 818 O O . HIS A 1 94 ? -1.704 -1.931 -21.962 1.00 66.44 94 HIS A O 1
ATOM 824 N N . ARG A 1 95 ? -1.465 0.276 -21.623 1.00 61.00 95 ARG A N 1
ATOM 825 C CA . ARG A 1 95 ? -2.231 0.720 -22.815 1.00 61.00 95 ARG A CA 1
ATOM 826 C C . ARG A 1 95 ? -3.626 0.083 -22.921 1.00 61.00 95 ARG A C 1
ATOM 828 O O . ARG A 1 95 ? -4.091 -0.248 -24.014 1.00 61.00 95 ARG A O 1
ATOM 835 N N . ARG A 1 96 ? -4.304 -0.123 -21.792 1.00 57.75 96 ARG A N 1
ATOM 836 C CA . ARG A 1 96 ? -5.698 -0.587 -21.796 1.00 57.75 96 ARG A CA 1
ATOM 837 C C . ARG A 1 96 ? -6.639 0.500 -22.339 1.00 57.75 96 ARG A C 1
ATOM 839 O O . ARG A 1 96 ? -6.230 1.634 -22.593 1.00 57.75 96 ARG A O 1
ATOM 846 N N . ILE A 1 97 ? -7.894 0.110 -22.578 1.00 47.06 97 ILE A N 1
ATOM 847 C CA . ILE A 1 97 ? -8.978 0.934 -23.146 1.00 47.06 97 ILE A CA 1
ATOM 848 C C . ILE A 1 97 ? -8.946 2.345 -22.525 1.00 47.06 97 ILE A C 1
ATOM 850 O O . ILE A 1 97 ? -9.122 2.483 -21.320 1.00 47.06 97 ILE A O 1
ATOM 854 N N . GLY A 1 98 ? -8.692 3.376 -23.343 1.00 51.59 98 GLY A N 1
ATOM 855 C CA . GLY A 1 98 ? -8.560 4.773 -22.892 1.00 51.59 98 GLY A CA 1
ATOM 856 C C . GLY A 1 98 ? -7.213 5.448 -23.193 1.00 51.59 98 GLY A C 1
ATOM 857 O O . GLY A 1 98 ? -7.101 6.660 -23.037 1.00 51.59 98 GLY A O 1
ATOM 858 N N . HIS A 1 99 ? -6.210 4.717 -23.692 1.00 52.25 99 HIS A N 1
ATOM 859 C CA . HIS A 1 99 ? -4.909 5.289 -24.080 1.00 52.25 99 HIS A CA 1
ATOM 860 C C . HIS A 1 99 ? -5.005 6.418 -25.136 1.00 52.25 99 HIS A C 1
ATOM 862 O O . HIS A 1 99 ? -4.175 7.327 -25.145 1.00 52.25 99 HIS A O 1
ATOM 868 N N . GLU A 1 100 ? -6.015 6.399 -26.014 1.00 56.03 100 GLU A N 1
ATOM 869 C CA . GLU A 1 100 ? -6.265 7.491 -26.976 1.00 56.03 100 GLU A CA 1
ATOM 870 C C . GLU A 1 100 ? -6.750 8.784 -26.302 1.00 56.03 100 GLU A C 1
ATOM 872 O O . GLU A 1 100 ? -6.430 9.875 -26.765 1.00 56.03 100 GLU A O 1
ATOM 877 N N . LEU A 1 1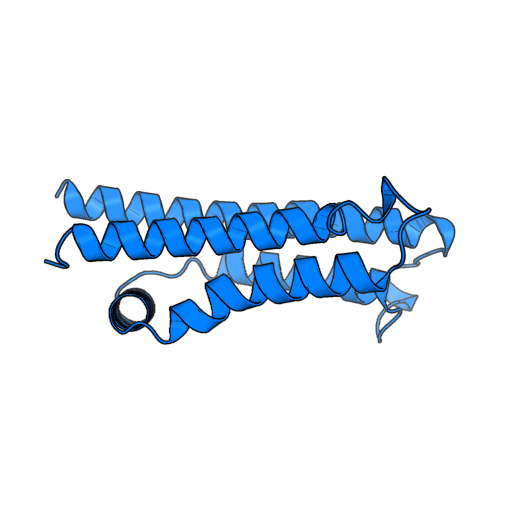01 ? -7.452 8.673 -25.170 1.00 57.34 101 LEU A N 1
ATOM 878 C CA . LEU A 1 101 ? -8.000 9.803 -24.412 1.00 57.34 101 LEU A CA 1
ATOM 879 C C . LEU A 1 101 ? -6.912 10.588 -23.660 1.00 57.34 101 LEU A C 1
ATOM 881 O O . LEU A 1 101 ? -7.069 11.782 -23.423 1.00 57.34 101 LEU A O 1
ATOM 885 N N . LEU A 1 102 ? -5.803 9.929 -23.305 1.00 58.97 102 LEU A N 1
ATOM 886 C CA . LEU A 1 102 ? -4.699 10.520 -22.537 1.00 58.97 102 LEU A CA 1
ATOM 887 C C . LEU A 1 102 ? -3.505 10.973 -23.398 1.00 58.97 102 LEU A C 1
ATOM 889 O O . LEU A 1 102 ? -2.539 11.496 -22.849 1.00 58.97 102 LEU A O 1
ATOM 893 N N . VAL A 1 103 ? -3.550 10.793 -24.728 1.00 58.34 103 VAL A N 1
ATOM 894 C CA . VAL A 1 103 ? -2.488 11.217 -25.673 1.00 58.34 103 VAL A CA 1
ATOM 895 C C . VAL A 1 103 ? -1.085 10.806 -25.178 1.00 58.34 103 VAL A C 1
ATOM 897 O O . VAL A 1 103 ? -0.124 11.583 -25.171 1.00 58.34 103 VAL A O 1
ATOM 900 N N . ILE A 1 104 ? -0.968 9.563 -24.702 1.00 61.72 104 ILE A N 1
ATOM 901 C CA . ILE A 1 104 ? 0.267 9.060 -24.095 1.00 61.72 104 ILE A CA 1
ATOM 902 C C . ILE A 1 104 ? 1.255 8.712 -25.213 1.00 61.72 104 ILE A C 1
ATOM 904 O O . ILE A 1 104 ? 1.133 7.708 -25.919 1.00 61.72 104 ILE A O 1
ATOM 908 N N . THR A 1 105 ? 2.259 9.565 -25.402 1.00 63.34 105 THR A N 1
ATOM 909 C CA . THR A 1 105 ? 3.442 9.234 -26.199 1.00 63.34 105 THR A CA 1
ATOM 910 C C . THR A 1 105 ? 4.311 8.232 -25.443 1.00 63.34 105 THR A C 1
ATOM 912 O O . THR A 1 105 ? 4.398 8.272 -24.218 1.00 63.34 105 THR A O 1
ATOM 915 N N . ARG A 1 106 ? 4.987 7.334 -26.176 1.00 61.25 106 ARG A N 1
ATOM 916 C CA . ARG A 1 106 ? 5.819 6.251 -25.608 1.00 61.25 106 ARG A CA 1
ATOM 917 C C . ARG A 1 106 ? 6.887 6.762 -24.627 1.00 61.25 106 ARG A C 1
ATOM 919 O O . ARG A 1 106 ? 7.222 6.047 -23.700 1.00 61.25 106 ARG A O 1
ATOM 926 N N . ASP A 1 107 ? 7.341 7.994 -24.834 1.00 65.38 107 ASP A N 1
ATOM 927 C CA . ASP A 1 107 ? 8.390 8.674 -24.066 1.00 65.38 107 ASP A CA 1
ATOM 928 C C . ASP A 1 107 ? 7.896 9.309 -22.749 1.00 65.38 107 ASP A C 1
ATOM 930 O O . ASP A 1 107 ? 8.677 9.588 -21.852 1.00 65.38 107 ASP A O 1
ATOM 934 N N . ARG A 1 108 ? 6.581 9.541 -22.604 1.00 70.44 108 ARG A N 1
ATOM 935 C CA . ARG A 1 108 ? 5.977 10.152 -21.397 1.00 70.44 108 ARG A CA 1
ATOM 936 C C . ARG A 1 108 ? 5.213 9.156 -20.533 1.00 70.44 108 ARG A C 1
ATOM 938 O O . ARG A 1 108 ? 4.595 9.548 -19.550 1.00 70.44 108 ARG A O 1
ATOM 945 N N . LYS A 1 109 ? 5.222 7.885 -20.927 1.00 71.75 109 LYS A N 1
ATOM 946 C CA . LYS A 1 109 ? 4.458 6.818 -20.291 1.00 71.75 109 LYS A CA 1
ATOM 947 C C . LYS A 1 109 ? 4.884 6.631 -18.831 1.00 71.75 109 LYS A C 1
ATOM 949 O O . LYS A 1 109 ? 4.054 6.798 -17.945 1.00 71.75 109 LYS A O 1
ATOM 954 N N . ASP A 1 110 ? 6.170 6.375 -18.617 1.00 72.25 110 ASP A N 1
ATOM 955 C CA . ASP A 1 110 ? 6.728 6.087 -17.293 1.00 72.25 110 ASP A CA 1
ATOM 956 C C . ASP A 1 110 ? 6.590 7.311 -16.368 1.00 72.25 110 ASP A C 1
ATOM 958 O O . ASP A 1 110 ? 6.213 7.188 -15.209 1.00 72.25 110 ASP A O 1
ATOM 962 N N . LEU A 1 111 ? 6.742 8.521 -16.924 1.00 77.69 111 LEU A N 1
ATOM 963 C CA . LEU A 1 111 ? 6.522 9.769 -16.192 1.00 77.69 111 LEU A CA 1
ATOM 964 C C . LEU A 1 111 ? 5.070 9.927 -15.712 1.00 77.69 111 LEU A C 1
ATOM 966 O O . LEU A 1 111 ? 4.843 10.371 -14.592 1.00 77.69 111 LEU A O 1
ATOM 970 N N . ILE A 1 112 ? 4.081 9.614 -16.557 1.00 80.94 112 ILE A N 1
ATOM 971 C CA . ILE A 1 112 ? 2.659 9.712 -16.189 1.00 80.94 112 ILE A CA 1
ATOM 972 C C . ILE A 1 112 ? 2.299 8.636 -15.162 1.00 80.94 112 ILE A C 1
ATOM 974 O O . ILE A 1 112 ? 1.549 8.923 -14.233 1.00 80.94 112 ILE A O 1
ATOM 978 N N . GLU A 1 113 ? 2.828 7.425 -15.314 1.00 81.69 113 GLU A N 1
ATOM 979 C CA . GLU A 1 113 ? 2.655 6.336 -14.352 1.00 81.69 113 GLU A CA 1
ATOM 980 C C . GLU A 1 113 ? 3.151 6.763 -12.964 1.00 81.69 113 GLU A C 1
ATOM 982 O O . GLU A 1 113 ? 2.346 6.872 -12.037 1.00 81.69 113 GLU A O 1
ATOM 987 N N . GLU A 1 114 ? 4.424 7.147 -12.845 1.00 81.12 114 GLU A N 1
ATOM 988 C CA . GLU A 1 114 ? 5.015 7.624 -11.589 1.00 81.12 114 GLU A CA 1
ATOM 989 C C . GLU A 1 114 ? 4.273 8.845 -11.022 1.00 81.12 114 GLU A C 1
ATOM 991 O O . GLU A 1 114 ? 3.976 8.908 -9.823 1.00 81.12 114 GLU A O 1
ATOM 996 N N . LEU A 1 115 ? 3.903 9.803 -11.881 1.00 86.25 115 LEU A N 1
ATOM 997 C CA . LEU A 1 115 ? 3.176 11.006 -11.475 1.00 86.25 115 LEU A CA 1
ATOM 998 C C . LEU A 1 115 ? 1.806 10.687 -10.875 1.00 86.25 115 LEU A C 1
ATOM 1000 O O . LEU A 1 115 ? 1.361 11.430 -10.005 1.00 86.25 115 LEU A O 1
ATOM 1004 N N . MET A 1 116 ? 1.136 9.621 -11.321 1.00 88.81 116 MET A N 1
ATOM 1005 C CA . MET A 1 116 ? -0.183 9.220 -10.821 1.00 88.81 116 MET A CA 1
ATOM 1006 C C . MET A 1 116 ? -0.096 8.263 -9.628 1.00 88.81 116 MET A C 1
ATOM 1008 O O . MET A 1 116 ? -1.002 8.236 -8.791 1.00 88.81 116 MET A O 1
ATOM 1012 N N . GLU A 1 117 ? 1.020 7.559 -9.455 1.00 85.81 117 GLU A N 1
ATOM 1013 C CA . GLU A 1 117 ? 1.287 6.789 -8.240 1.00 85.81 117 GLU A CA 1
ATOM 1014 C C . GLU A 1 117 ? 1.449 7.678 -6.999 1.00 85.81 117 GLU A C 1
ATOM 1016 O O . GLU A 1 117 ? 0.931 7.342 -5.932 1.00 85.81 117 GLU A O 1
ATOM 1021 N N . ILE A 1 118 ? 2.089 8.844 -7.126 1.00 87.19 118 ILE A N 1
ATOM 1022 C CA . ILE A 1 118 ? 2.276 9.795 -6.015 1.00 87.19 118 ILE A CA 1
ATOM 1023 C C . ILE A 1 118 ? 0.937 10.251 -5.386 1.00 87.19 118 ILE A C 1
ATOM 1025 O O . ILE A 1 118 ? 0.759 10.074 -4.176 1.00 87.19 118 ILE A O 1
ATOM 1029 N N . PRO A 1 119 ? -0.035 10.819 -6.130 1.00 89.25 119 PRO A N 1
ATOM 1030 C CA . PRO A 1 119 ? -1.320 11.234 -5.576 1.00 89.25 119 PRO A CA 1
ATOM 1031 C C . PRO A 1 119 ? -2.173 10.041 -5.126 1.00 89.25 119 PRO A C 1
ATOM 1033 O O . PRO A 1 119 ? -2.939 10.184 -4.170 1.00 89.25 119 PRO A O 1
ATOM 1036 N N . CYS A 1 120 ? -2.011 8.856 -5.730 1.00 90.12 120 CYS A N 1
ATOM 1037 C CA . CYS A 1 120 ? -2.614 7.618 -5.231 1.00 90.12 120 CYS A CA 1
ATOM 1038 C C . CYS A 1 120 ? -2.122 7.295 -3.811 1.00 90.12 120 CYS A C 1
ATOM 1040 O O . CYS A 1 120 ? -2.927 7.179 -2.879 1.00 90.12 120 CYS A O 1
ATOM 1042 N N . LEU A 1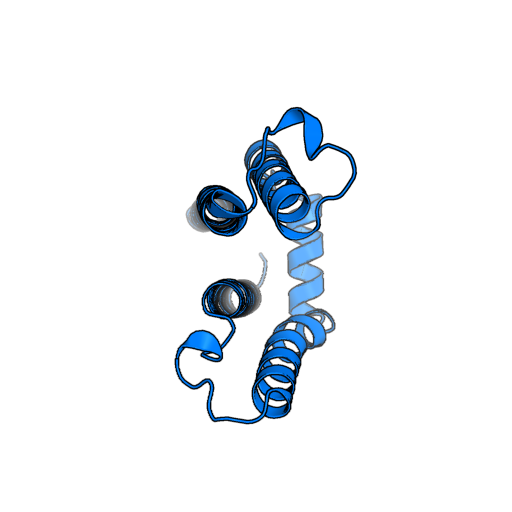 121 ? -0.799 7.229 -3.621 1.00 90.88 121 LEU A N 1
ATOM 1043 C CA . LEU A 1 121 ? -0.181 6.981 -2.319 1.00 90.88 121 LEU A CA 1
ATOM 1044 C C . LEU A 1 121 ? -0.558 8.068 -1.308 1.00 90.88 121 LEU A C 1
ATOM 1046 O O . LEU A 1 121 ? -0.875 7.752 -0.164 1.00 90.88 121 LEU A O 1
ATOM 1050 N N . LEU A 1 122 ? -0.616 9.336 -1.722 1.00 91.81 122 LEU A N 1
ATOM 1051 C CA . LEU A 1 122 ? -1.044 10.429 -0.850 1.00 91.81 122 LEU A CA 1
ATOM 1052 C C . LEU A 1 122 ? -2.492 10.249 -0.365 1.00 91.81 122 LEU A C 1
ATOM 1054 O O . LEU A 1 122 ? -2.769 10.424 0.821 1.00 91.81 122 LEU A O 1
ATOM 1058 N N . CYS A 1 123 ? -3.417 9.854 -1.242 1.00 92.75 123 CYS A N 1
ATOM 1059 C CA . CYS A 1 123 ? -4.809 9.595 -0.861 1.00 92.75 123 CYS A CA 1
ATOM 1060 C C . CYS A 1 123 ? -4.934 8.435 0.138 1.00 92.75 123 CYS A C 1
ATOM 1062 O O . CYS A 1 123 ? -5.686 8.521 1.116 1.00 92.75 123 CYS A O 1
ATOM 1064 N N . LEU A 1 124 ? -4.171 7.359 -0.071 1.00 91.62 124 LEU A N 1
ATOM 1065 C CA . LEU A 1 124 ? -4.104 6.244 0.874 1.00 91.62 124 LEU A CA 1
ATOM 1066 C C . LEU A 1 124 ? -3.514 6.696 2.218 1.00 91.62 124 LEU A C 1
ATOM 1068 O O . LEU A 1 124 ? -4.059 6.359 3.270 1.00 91.62 124 LEU A O 1
ATOM 1072 N N . ALA A 1 125 ? -2.469 7.526 2.203 1.00 91.75 125 ALA A N 1
ATOM 1073 C CA . ALA A 1 125 ? -1.830 8.048 3.410 1.00 91.75 125 ALA A CA 1
ATOM 1074 C C . ALA A 1 125 ? -2.810 8.903 4.215 1.00 91.75 125 ALA A C 1
ATOM 1076 O O . ALA A 1 125 ? -3.010 8.660 5.407 1.00 91.75 125 ALA A O 1
ATOM 1077 N N . LEU A 1 126 ? -3.514 9.824 3.552 1.00 92.56 126 LEU A N 1
ATOM 1078 C CA . LEU A 1 126 ? -4.559 10.643 4.165 1.00 92.56 126 LEU A CA 1
ATOM 1079 C C . LEU A 1 126 ? -5.698 9.794 4.736 1.00 92.56 126 LEU A C 1
ATOM 1081 O O . LEU A 1 126 ? -6.187 10.093 5.825 1.00 92.56 126 LEU A O 1
ATOM 1085 N N . THR A 1 127 ? -6.082 8.708 4.058 1.00 90.88 127 THR A N 1
ATOM 1086 C CA . THR A 1 127 ? -7.068 7.747 4.576 1.00 90.88 127 THR A CA 1
ATOM 1087 C C . THR A 1 127 ? -6.588 7.132 5.886 1.00 90.88 127 THR A C 1
ATOM 1089 O O . THR A 1 127 ? -7.306 7.175 6.886 1.00 90.88 127 THR A O 1
ATOM 1092 N N . THR A 1 128 ? -5.359 6.610 5.913 1.00 91.38 128 THR A N 1
ATOM 1093 C CA . THR A 1 128 ? -4.801 5.991 7.123 1.00 91.38 128 THR A CA 1
ATOM 1094 C C . THR A 1 128 ? -4.644 6.990 8.268 1.00 91.38 128 THR A C 1
ATOM 1096 O O . THR A 1 128 ? -5.064 6.700 9.386 1.00 91.38 128 THR A O 1
ATOM 1099 N N . PHE A 1 129 ? -4.162 8.203 7.986 1.00 90.81 129 PHE A N 1
ATOM 1100 C CA . PHE A 1 129 ? -4.021 9.266 8.978 1.00 90.81 129 PHE A CA 1
ATOM 1101 C C . PHE A 1 129 ? -5.374 9.722 9.538 1.00 90.81 129 PHE A C 1
ATOM 1103 O O . PHE A 1 129 ? -5.525 9.909 10.745 1.00 90.81 129 PHE A O 1
ATOM 1110 N N . TYR A 1 130 ? -6.386 9.859 8.677 1.00 90.56 130 TYR A N 1
ATOM 1111 C CA . TYR A 1 130 ? -7.746 10.192 9.089 1.00 90.56 130 TYR A CA 1
ATOM 1112 C C . TYR A 1 130 ? -8.321 9.140 10.046 1.00 90.56 130 TYR A C 1
ATOM 1114 O O . TYR A 1 130 ? -8.889 9.489 11.084 1.00 90.56 130 TYR A O 1
ATOM 1122 N N . MET A 1 131 ? -8.142 7.856 9.726 1.00 88.94 131 MET A N 1
ATOM 1123 C CA . MET A 1 131 ? -8.605 6.755 10.573 1.00 88.94 131 MET A CA 1
ATOM 1124 C C . MET A 1 131 ? -7.860 6.726 11.914 1.00 88.94 131 MET A C 1
ATOM 1126 O O . MET A 1 131 ? -8.501 6.643 12.959 1.00 88.94 131 MET A O 1
ATOM 1130 N N . GLN A 1 132 ? -6.537 6.907 11.907 1.00 88.44 132 GLN A N 1
ATOM 1131 C CA . GLN A 1 132 ? -5.728 6.948 13.127 1.00 88.44 132 GLN A CA 1
ATOM 1132 C C . GLN A 1 132 ? -6.114 8.120 14.040 1.00 88.44 132 GLN A C 1
ATOM 1134 O O . GLN A 1 132 ? -6.279 7.947 15.247 1.00 88.44 132 GLN A O 1
ATOM 1139 N N . LYS A 1 133 ? -6.327 9.312 13.472 1.00 87.56 133 LYS A N 1
ATOM 1140 C CA . LYS A 1 133 ? -6.751 10.500 14.228 1.00 87.56 133 LYS A CA 1
ATOM 1141 C C . LYS A 1 133 ? -8.138 10.326 14.849 1.00 87.56 133 LYS A C 1
ATOM 1143 O O . LYS A 1 133 ? -8.368 10.745 15.983 1.00 87.56 133 LYS A O 1
ATOM 1148 N N . ASN A 1 134 ? -9.073 9.722 14.114 1.00 86.38 134 ASN A N 1
ATOM 1149 C CA . ASN A 1 134 ? -10.411 9.431 14.629 1.00 86.38 134 ASN A CA 1
ATOM 1150 C C . ASN A 1 134 ? -10.379 8.428 15.782 1.00 86.38 134 ASN A C 1
ATOM 1152 O O . ASN A 1 134 ? -11.186 8.539 16.702 1.00 86.38 134 ASN A O 1
ATOM 1156 N N . GLU A 1 135 ? -9.462 7.468 15.729 1.00 84.62 135 GLU A N 1
ATOM 1157 C CA . GLU A 1 135 ? -9.266 6.485 16.786 1.00 84.62 135 GLU A CA 1
ATOM 1158 C C . GLU A 1 135 ? -8.686 7.124 18.051 1.00 84.62 135 GLU A C 1
ATOM 1160 O O . GLU A 1 135 ? -9.301 7.021 19.109 1.00 84.62 135 GLU A O 1
ATOM 1165 N N . GLN A 1 136 ? -7.617 7.917 17.927 1.00 82.00 136 GLN A N 1
ATOM 1166 C CA . GLN A 1 136 ? -7.049 8.679 19.050 1.00 82.00 136 GLN A CA 1
ATOM 1167 C C . GLN A 1 136 ? -8.074 9.614 19.70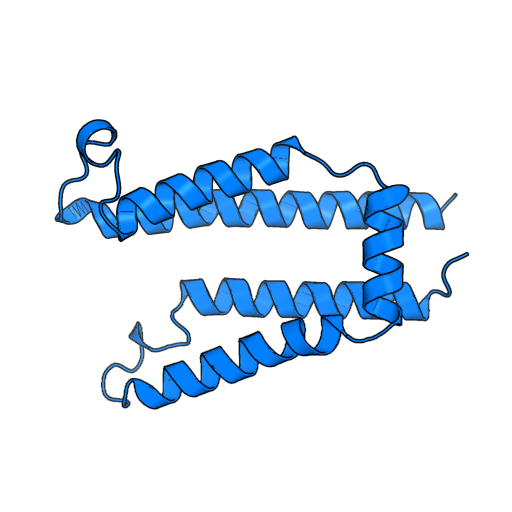5 1.00 82.00 136 GLN A C 1
ATOM 1169 O O . GLN A 1 136 ? -8.116 9.757 20.924 1.00 82.00 136 GLN A O 1
ATOM 1174 N N . LYS A 1 137 ? -8.940 10.255 18.909 1.00 81.06 137 LYS A N 1
ATOM 1175 C CA . LYS A 1 137 ? -9.993 11.126 19.448 1.00 81.06 137 LYS A CA 1
ATOM 1176 C C . LYS A 1 137 ? -11.024 10.354 20.277 1.00 81.06 137 LYS A C 1
ATOM 1178 O O . LYS A 1 137 ? -11.578 10.940 21.195 1.00 81.06 137 LYS A O 1
ATOM 1183 N N . LYS A 1 138 ? -11.298 9.088 19.949 1.00 77.25 138 LYS A N 1
ATOM 1184 C CA . LYS A 1 138 ? -12.231 8.230 20.697 1.00 77.25 138 LYS A CA 1
ATOM 1185 C C . LYS A 1 138 ? -11.610 7.637 21.962 1.00 77.25 138 LYS A C 1
ATOM 1187 O O . LYS A 1 138 ? -12.358 7.320 22.870 1.00 77.25 138 LYS A O 1
ATOM 1192 N N . GLU A 1 139 ? -10.291 7.458 22.008 1.00 70.19 139 GLU A N 1
ATOM 1193 C CA . GLU A 1 139 ? -9.589 7.004 23.221 1.00 70.19 139 GLU A CA 1
ATOM 1194 C C . GLU A 1 139 ? -9.481 8.111 24.282 1.00 70.19 139 GLU A C 1
ATOM 1196 O O . GLU A 1 139 ? -9.497 7.822 25.473 1.00 70.19 139 GLU A O 1
ATOM 1201 N N . ASN A 1 140 ? -9.394 9.375 23.856 1.00 61.94 140 ASN A N 1
ATOM 1202 C CA . ASN A 1 140 ? -9.269 10.537 24.745 1.00 61.94 140 ASN A CA 1
ATOM 1203 C C . ASN A 1 140 ? -10.615 11.088 25.272 1.00 61.94 140 ASN A C 1
ATOM 1205 O O . ASN A 1 140 ? -10.620 12.141 25.912 1.00 61.94 140 ASN A O 1
ATOM 1209 N N . LEU A 1 141 ? -11.741 10.443 24.948 1.00 55.41 141 LEU A N 1
ATOM 1210 C CA . LEU A 1 141 ? -13.118 10.880 25.231 1.00 55.41 141 LEU A CA 1
ATOM 1211 C C . LEU A 1 141 ? -13.822 9.850 26.115 1.00 55.41 141 LEU A C 1
ATOM 1213 O O . LEU A 1 141 ? -14.517 10.284 27.057 1.00 55.41 141 LEU A O 1
#

Secondary structure (DSSP, 8-state):
---HHHHHHHHHHHHHHHHHHHHHHTGGGTTT-TTS-HHHHHHHHHHHHHHHHHHTTSHHHHHHHHHHHHHS---HHHHHHHHHHHHHHHHHHH--TTTTTTT--TTTHHHHHHHHHHHHHHHHHHHHHHHHHHHHHHH--